Protein AF-A0A2L1U031-F1 (afdb_monomer)

Structure (mmCIF, N/CA/C/O backbone):
data_AF-A0A2L1U031-F1
#
_entry.id   AF-A0A2L1U031-F1
#
loop_
_atom_site.group_PDB
_atom_site.id
_atom_site.type_symbol
_atom_site.label_atom_id
_atom_site.label_alt_id
_atom_site.label_comp_id
_atom_site.label_asym_id
_atom_site.label_entity_id
_atom_site.label_seq_id
_atom_site.pdbx_PDB_ins_code
_atom_site.Cartn_x
_atom_site.Cartn_y
_atom_site.Cartn_z
_atom_site.occupancy
_atom_site.B_iso_or_equiv
_atom_site.auth_seq_id
_atom_site.auth_comp_id
_atom_site.auth_asym_id
_atom_site.auth_atom_id
_atom_site.pdbx_PDB_model_num
ATOM 1 N N . MET A 1 1 ? 9.021 -14.819 -21.345 1.00 78.88 1 MET A N 1
ATOM 2 C CA . MET A 1 1 ? 7.812 -14.156 -21.865 1.00 78.88 1 MET A CA 1
ATOM 3 C C . MET A 1 1 ? 8.182 -12.738 -22.265 1.00 78.88 1 MET A C 1
ATOM 5 O O . MET A 1 1 ? 8.828 -12.061 -21.477 1.00 78.88 1 MET A O 1
ATOM 9 N N . THR A 1 2 ? 7.857 -12.314 -23.482 1.00 89.44 2 THR A N 1
ATOM 10 C CA . THR A 1 2 ? 8.106 -10.947 -23.976 1.00 89.44 2 THR A CA 1
ATOM 11 C C . THR A 1 2 ? 7.026 -9.969 -23.491 1.00 89.44 2 THR A C 1
ATOM 13 O O . THR A 1 2 ? 5.911 -10.391 -23.199 1.00 89.44 2 THR A O 1
ATOM 16 N N . GLN A 1 3 ? 7.294 -8.655 -23.474 1.00 81.12 3 GLN A N 1
ATOM 17 C CA . GLN A 1 3 ? 6.278 -7.626 -23.155 1.00 81.12 3 GLN A CA 1
ATOM 18 C C . GLN A 1 3 ? 5.015 -7.755 -24.022 1.00 81.12 3 GLN A C 1
ATOM 20 O O . GLN A 1 3 ? 3.899 -7.508 -23.575 1.00 81.12 3 GLN A O 1
ATOM 25 N N . LYS A 1 4 ? 5.190 -8.152 -25.289 1.00 88.62 4 LYS A N 1
ATOM 26 C CA . LYS A 1 4 ? 4.095 -8.379 -26.235 1.00 88.62 4 LYS A CA 1
ATOM 27 C C . LYS A 1 4 ? 3.274 -9.621 -25.875 1.00 88.62 4 LYS A C 1
ATOM 29 O O . LYS A 1 4 ? 2.062 -9.610 -26.057 1.00 88.62 4 LYS A O 1
ATOM 34 N N . GLU A 1 5 ? 3.918 -10.684 -25.398 1.00 88.31 5 GLU A N 1
ATOM 35 C CA . GLU A 1 5 ? 3.240 -11.889 -24.899 1.00 88.31 5 GLU A CA 1
ATOM 36 C C . GLU A 1 5 ? 2.531 -11.638 -23.568 1.00 88.31 5 GLU A C 1
ATOM 38 O O . GLU A 1 5 ? 1.403 -12.094 -23.407 1.00 88.31 5 GLU A O 1
ATOM 43 N N . LEU A 1 6 ? 3.159 -10.897 -22.649 1.00 85.50 6 LEU A N 1
ATOM 44 C CA . LEU A 1 6 ? 2.555 -10.517 -21.373 1.00 85.50 6 LEU A CA 1
ATOM 45 C C . LEU A 1 6 ? 1.349 -9.607 -21.599 1.00 85.50 6 LEU A C 1
ATOM 47 O O . LEU A 1 6 ? 0.271 -9.891 -21.095 1.00 85.50 6 LEU A O 1
ATOM 51 N N . GLY A 1 7 ? 1.504 -8.571 -22.427 1.00 90.31 7 GLY A N 1
ATOM 52 C CA . GLY A 1 7 ? 0.423 -7.647 -22.759 1.00 90.31 7 GLY A CA 1
ATOM 53 C C . GLY A 1 7 ? -0.823 -8.364 -23.274 1.00 90.31 7 GLY A C 1
ATOM 54 O O . GLY A 1 7 ? -1.921 -8.123 -22.788 1.00 90.31 7 GLY A O 1
ATOM 55 N N . LYS A 1 8 ? -0.654 -9.343 -24.172 1.00 93.44 8 LYS A N 1
ATOM 56 C CA . LYS A 1 8 ? -1.775 -10.169 -24.644 1.00 93.44 8 LYS A CA 1
ATOM 57 C C . LYS A 1 8 ? -2.490 -10.938 -23.532 1.00 93.44 8 LYS A C 1
ATOM 59 O O . LYS A 1 8 ? -3.678 -11.180 -23.672 1.00 93.44 8 LYS A O 1
ATOM 64 N N . GLN A 1 9 ? -1.779 -11.364 -22.491 1.00 91.94 9 GLN A N 1
ATOM 65 C CA . GLN A 1 9 ? -2.366 -12.135 -21.392 1.00 91.94 9 GLN A CA 1
ATOM 66 C C . GLN A 1 9 ? -3.067 -11.252 -20.359 1.00 91.94 9 GLN A C 1
ATOM 68 O O . GLN A 1 9 ? -3.988 -11.713 -19.696 1.00 91.94 9 GLN A O 1
ATOM 73 N N . VAL A 1 10 ? -2.659 -9.988 -20.237 1.00 91.94 10 VAL A N 1
ATOM 74 C CA . VAL A 1 10 ? -3.207 -9.058 -19.237 1.00 91.94 10 VAL A CA 1
ATOM 75 C C . VAL A 1 10 ? -4.133 -7.999 -19.848 1.00 91.94 10 VAL A C 1
ATOM 77 O O . VAL A 1 10 ? -4.536 -7.066 -19.163 1.00 91.94 10 VAL A O 1
ATOM 80 N N . ASP A 1 11 ? -4.494 -8.166 -21.124 1.00 94.12 11 ASP A N 1
ATOM 81 C CA . ASP A 1 11 ? -5.291 -7.235 -21.936 1.00 94.12 11 ASP A CA 1
ATOM 82 C C . ASP A 1 11 ? -4.678 -5.830 -22.078 1.00 94.12 11 ASP A C 1
ATOM 84 O O . ASP A 1 11 ? -5.380 -4.825 -22.171 1.00 94.12 11 ASP A O 1
ATOM 88 N N . GLU A 1 12 ? -3.349 -5.758 -22.157 1.00 93.25 12 GLU A N 1
ATOM 89 C CA . GLU A 1 12 ? -2.595 -4.518 -22.339 1.00 93.25 12 GLU A CA 1
ATOM 90 C C . GLU A 1 12 ? -1.736 -4.544 -23.603 1.00 93.25 12 GLU A C 1
ATOM 92 O O . GLU A 1 12 ? -1.268 -5.578 -24.084 1.00 93.25 12 GLU A O 1
ATOM 97 N N . ASN A 1 13 ? -1.470 -3.370 -24.169 1.00 94.56 13 ASN A N 1
ATOM 98 C CA . ASN A 1 13 ? -0.550 -3.287 -25.301 1.00 94.56 13 ASN A CA 1
ATOM 99 C C . ASN A 1 13 ? 0.914 -3.242 -24.826 1.00 94.56 13 ASN A C 1
ATOM 101 O O . ASN A 1 13 ? 1.218 -2.808 -23.718 1.00 94.56 13 ASN A O 1
ATOM 105 N N . GLN A 1 14 ? 1.845 -3.622 -25.708 1.00 89.88 14 GLN A N 1
ATOM 106 C CA . GLN A 1 14 ? 3.279 -3.636 -25.396 1.00 89.88 14 GLN A CA 1
ATOM 107 C C . GLN A 1 14 ? 3.802 -2.283 -24.883 1.00 89.88 14 GLN A C 1
ATOM 109 O O . GLN A 1 14 ? 4.645 -2.264 -23.994 1.00 89.88 14 GLN A O 1
ATOM 114 N N . ARG A 1 15 ? 3.323 -1.149 -25.419 1.00 89.94 15 ARG A N 1
ATOM 115 C CA . ARG A 1 15 ? 3.758 0.178 -24.945 1.00 89.94 15 ARG A CA 1
ATOM 116 C C . ARG A 1 15 ? 3.278 0.448 -23.528 1.00 89.94 15 ARG A C 1
ATOM 118 O O . ARG A 1 15 ? 3.989 1.099 -22.777 1.00 89.94 15 ARG A O 1
ATOM 125 N N . GLN A 1 16 ? 2.095 -0.036 -23.173 1.00 86.56 16 GLN A N 1
ATOM 126 C CA . GLN A 1 16 ? 1.559 0.120 -21.836 1.00 86.56 16 GLN A CA 1
ATOM 127 C C . GLN A 1 16 ? 2.305 -0.775 -20.841 1.00 86.56 16 GLN A C 1
ATOM 129 O O . GLN A 1 16 ? 2.768 -0.259 -19.829 1.00 86.56 16 GLN A O 1
ATOM 134 N N . ILE A 1 17 ? 2.550 -2.046 -21.182 1.00 81.06 17 ILE A N 1
ATOM 135 C CA . ILE A 1 17 ? 3.444 -2.920 -20.402 1.00 81.06 17 ILE A CA 1
ATOM 136 C C . ILE A 1 17 ? 4.813 -2.267 -20.228 1.00 81.06 17 ILE A C 1
ATOM 138 O O . ILE A 1 17 ? 5.305 -2.152 -19.115 1.00 81.06 17 ILE A O 1
ATOM 142 N N . SER A 1 18 ? 5.384 -1.732 -21.307 1.00 77.38 18 SER A N 1
ATOM 143 C CA . SER A 1 18 ? 6.640 -0.992 -21.230 1.00 77.38 18 SER A CA 1
ATOM 144 C C . SER A 1 18 ? 6.527 0.269 -20.373 1.00 77.38 18 SER A C 1
ATOM 146 O O . SER A 1 18 ? 7.501 0.629 -19.736 1.00 77.38 18 SER A O 1
ATOM 148 N N . SER A 1 19 ? 5.383 0.958 -20.340 1.00 76.19 19 SER A N 1
ATOM 149 C CA . SER A 1 19 ? 5.187 2.133 -19.483 1.00 76.19 19 SER A CA 1
ATOM 150 C C . SER A 1 19 ? 5.113 1.765 -18.004 1.00 76.19 19 SER A C 1
ATOM 152 O O . SER A 1 19 ? 5.520 2.569 -17.176 1.00 76.19 19 SER A O 1
ATOM 154 N N . TYR A 1 20 ? 4.641 0.558 -17.691 1.00 77.00 20 TYR A N 1
ATOM 155 C CA . TYR A 1 20 ? 4.648 -0.009 -16.347 1.00 77.00 20 TYR A CA 1
ATOM 156 C C . TYR A 1 20 ? 6.054 -0.449 -15.947 1.00 77.00 20 TYR A C 1
ATOM 158 O O . TYR A 1 20 ? 6.569 -0.015 -14.930 1.00 77.00 20 TYR A O 1
ATOM 166 N N . GLU A 1 21 ? 6.727 -1.207 -16.812 1.00 68.69 21 GLU A N 1
ATOM 167 C CA . GLU A 1 21 ? 8.124 -1.619 -16.635 1.00 68.69 21 GLU A CA 1
ATOM 168 C C . GLU A 1 21 ? 9.130 -0.462 -16.695 1.00 68.69 21 GLU A C 1
ATOM 170 O O . GLU A 1 21 ? 10.315 -0.685 -16.473 1.00 68.69 21 GLU A O 1
ATOM 175 N N . LEU A 1 22 ? 8.706 0.754 -17.051 1.00 63.59 22 LEU A N 1
ATOM 176 C CA . LEU A 1 22 ? 9.513 1.982 -17.030 1.00 63.59 22 LEU A CA 1
ATOM 177 C C . LEU A 1 22 ? 8.978 3.015 -16.040 1.00 63.59 22 LEU A C 1
ATOM 179 O O . LEU A 1 22 ? 9.551 4.097 -15.926 1.00 63.59 22 LEU A O 1
ATOM 183 N N . ASP A 1 23 ? 7.899 2.693 -15.331 1.00 54.50 23 ASP A N 1
ATOM 184 C CA . ASP A 1 23 ? 7.291 3.560 -14.328 1.00 54.50 23 ASP A CA 1
ATOM 185 C C . ASP A 1 23 ? 6.776 4.917 -14.803 1.00 54.50 23 ASP A C 1
ATOM 187 O O . ASP A 1 23 ? 6.634 5.881 -14.053 1.00 54.50 23 ASP A O 1
ATOM 191 N N . LEU A 1 24 ? 6.428 4.986 -16.079 1.00 56.53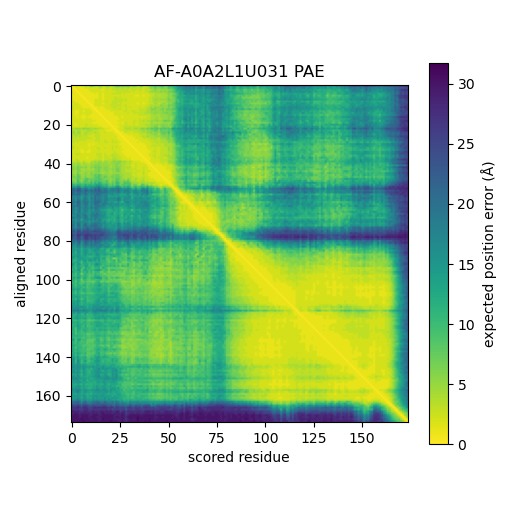 24 LEU A N 1
ATOM 192 C CA . LEU A 1 24 ? 5.800 6.159 -16.673 1.00 56.53 24 LEU A CA 1
ATOM 193 C C . LEU A 1 24 ? 4.317 6.259 -16.299 1.00 56.53 24 LEU A C 1
ATOM 195 O O . LEU A 1 24 ? 3.728 7.338 -16.373 1.00 56.53 24 LEU A O 1
ATOM 199 N N . LYS A 1 25 ? 3.693 5.132 -15.939 1.00 63.84 25 LYS A N 1
ATOM 200 C CA . LYS A 1 25 ? 2.295 5.052 -15.512 1.00 63.84 25 LYS A CA 1
ATOM 201 C C . LYS A 1 25 ? 2.132 4.000 -14.430 1.00 63.84 25 LYS A C 1
ATOM 203 O O . LYS A 1 25 ? 2.820 2.983 -14.480 1.00 63.84 25 LYS A O 1
ATOM 208 N N . PRO A 1 26 ? 1.167 4.175 -13.516 1.00 67.00 26 PRO A N 1
ATOM 209 C CA . PRO A 1 26 ? 0.866 3.115 -12.588 1.00 67.00 26 PRO A CA 1
ATOM 210 C C . PRO A 1 26 ? 0.132 1.947 -13.269 1.00 67.00 26 PRO A C 1
ATOM 212 O O . PRO A 1 26 ? -0.767 2.181 -14.078 1.00 67.00 26 PRO A O 1
ATOM 215 N N . VAL A 1 27 ? 0.479 0.707 -12.912 1.00 75.62 27 VAL A N 1
ATOM 216 C CA . VAL A 1 27 ? -0.265 -0.515 -13.250 1.00 75.62 27 VAL A CA 1
ATOM 217 C C . VAL A 1 27 ? -1.616 -0.482 -12.522 1.00 75.62 27 VAL A C 1
ATOM 219 O O . VAL A 1 27 ? -1.651 -0.368 -11.294 1.00 75.62 27 VAL A O 1
ATOM 222 N N . PRO A 1 28 ? -2.744 -0.558 -13.245 1.00 82.50 28 PRO A N 1
ATOM 223 C CA . PRO A 1 28 ? -4.061 -0.718 -12.642 1.00 82.50 28 PRO A CA 1
ATOM 224 C C . PRO A 1 28 ? -4.170 -2.025 -11.850 1.00 82.50 28 PRO A C 1
ATOM 226 O O . PRO A 1 28 ? -3.595 -3.037 -12.236 1.00 82.50 28 PRO A O 1
ATOM 229 N N . GLU A 1 29 ? -4.970 -2.039 -10.783 1.00 77.12 29 GLU A N 1
ATOM 230 C CA . GLU A 1 29 ? -5.093 -3.215 -9.907 1.00 77.12 29 GLU A CA 1
ATOM 231 C C . GLU A 1 29 ? -5.523 -4.486 -10.658 1.00 77.12 29 GLU A C 1
ATOM 233 O O . GLU A 1 29 ? -4.891 -5.527 -10.520 1.00 77.12 29 GLU A O 1
ATOM 238 N N . HIS A 1 30 ? -6.529 -4.390 -11.530 1.00 85.06 30 HIS A N 1
ATOM 239 C CA . HIS A 1 30 ? -6.980 -5.531 -12.332 1.00 85.06 30 HIS A CA 1
ATOM 240 C C . HIS A 1 30 ? -5.892 -6.065 -13.281 1.00 85.06 30 HIS A C 1
ATOM 242 O O . HIS A 1 30 ? -5.866 -7.252 -13.593 1.00 85.06 30 HIS A O 1
ATOM 248 N N . THR A 1 31 ? -4.997 -5.196 -13.757 1.00 87.81 31 THR A N 1
ATOM 249 C CA . THR A 1 31 ? -3.855 -5.585 -14.590 1.00 87.81 31 THR A CA 1
ATOM 250 C C . THR A 1 31 ? -2.812 -6.308 -13.744 1.00 87.81 31 THR A C 1
ATOM 252 O O . THR A 1 31 ? -2.256 -7.309 -14.181 1.00 87.81 31 THR A O 1
ATOM 255 N N . LEU A 1 32 ? -2.572 -5.832 -12.521 1.00 83.00 32 LEU A N 1
ATOM 256 C CA . LEU A 1 32 ? -1.641 -6.432 -11.566 1.00 83.00 32 LEU A CA 1
ATOM 257 C C . LEU A 1 32 ? -2.075 -7.845 -11.156 1.00 83.00 32 LEU A C 1
ATOM 259 O O . LEU A 1 32 ? -1.247 -8.752 -11.168 1.00 83.00 32 LEU A O 1
ATOM 263 N N . ASP A 1 33 ? -3.369 -8.045 -10.896 1.00 86.12 33 ASP A N 1
ATOM 264 C CA . ASP A 1 33 ? -3.933 -9.363 -10.581 1.00 86.12 33 ASP A CA 1
ATOM 265 C C . ASP A 1 33 ? -3.707 -10.352 -11.740 1.00 86.12 33 ASP A C 1
ATOM 267 O O . ASP A 1 33 ? -3.193 -11.451 -11.534 1.00 86.12 33 ASP A O 1
ATOM 271 N N . LYS A 1 34 ? -3.962 -9.932 -12.987 1.00 90.12 34 LYS A N 1
ATOM 272 C CA . LYS A 1 34 ? -3.675 -10.762 -14.170 1.00 90.12 34 LYS A CA 1
ATOM 273 C C . LYS A 1 34 ? -2.183 -11.046 -14.338 1.00 90.12 34 LYS A C 1
ATOM 275 O O . LYS A 1 34 ? -1.807 -12.159 -14.691 1.00 90.12 34 LYS A O 1
ATOM 280 N N . ILE A 1 35 ? -1.315 -10.058 -14.097 1.00 85.94 35 ILE A N 1
ATOM 281 C CA . ILE A 1 35 ? 0.144 -10.248 -14.143 1.00 85.94 35 ILE A CA 1
ATOM 282 C C . ILE A 1 35 ? 0.551 -11.357 -13.163 1.00 85.94 35 ILE A C 1
ATOM 284 O O . ILE A 1 35 ? 1.300 -12.260 -13.530 1.00 85.94 35 ILE A O 1
ATOM 288 N N . MET A 1 36 ? 0.041 -11.317 -11.934 1.00 84.44 36 MET A N 1
ATOM 289 C CA . MET A 1 36 ? 0.321 -12.331 -10.922 1.00 84.44 36 MET A CA 1
ATOM 290 C C . MET A 1 36 ? -0.166 -13.725 -11.323 1.00 84.44 36 MET A C 1
ATOM 292 O O . MET A 1 36 ? 0.591 -14.686 -11.183 1.00 84.44 36 MET A O 1
ATOM 296 N N . GLU A 1 37 ? -1.386 -13.830 -11.860 1.00 89.88 37 GLU A N 1
ATOM 297 C CA . GLU A 1 37 ? -1.948 -15.089 -12.370 1.00 89.88 37 GLU A CA 1
ATOM 298 C C . GLU A 1 37 ? -1.060 -15.697 -13.459 1.00 89.88 37 GLU A C 1
ATOM 300 O O . GLU A 1 37 ? -0.733 -16.883 -13.404 1.00 89.88 37 GLU A O 1
ATOM 305 N N . VAL A 1 38 ? -0.596 -14.874 -14.406 1.00 89.88 38 VAL A N 1
ATOM 306 C CA . VAL A 1 38 ? 0.309 -15.301 -15.485 1.00 89.88 38 VAL A CA 1
ATOM 307 C C . VAL A 1 38 ? 1.617 -15.871 -14.936 1.00 89.88 38 VAL A C 1
ATOM 309 O O . VAL A 1 38 ? 2.155 -16.838 -15.478 1.00 89.88 38 VAL A O 1
ATOM 312 N N . PHE A 1 39 ? 2.149 -15.277 -13.869 1.00 83.38 39 PHE A N 1
ATOM 313 C CA . PHE A 1 39 ? 3.387 -15.742 -13.248 1.00 83.38 39 PHE A CA 1
ATOM 314 C C . PHE A 1 39 ? 3.179 -16.850 -12.207 1.00 83.38 39 PHE A C 1
ATOM 316 O O . PHE A 1 39 ? 4.176 -17.416 -11.754 1.00 83.38 39 PHE A O 1
ATOM 323 N N . GLY A 1 40 ? 1.932 -17.178 -11.857 1.00 84.50 40 GLY A N 1
ATOM 324 C CA . GLY A 1 40 ? 1.601 -18.147 -10.813 1.00 84.50 40 GLY A CA 1
ATOM 325 C C . GLY A 1 40 ? 2.121 -17.730 -9.437 1.00 84.50 40 GLY A C 1
ATOM 326 O O . GLY A 1 40 ? 2.558 -18.587 -8.676 1.00 84.50 40 GLY A O 1
ATOM 327 N N . LEU A 1 41 ? 2.146 -16.425 -9.155 1.00 80.25 41 LEU A N 1
ATOM 328 C CA . LEU A 1 41 ? 2.679 -15.872 -7.910 1.00 80.25 41 LEU A CA 1
ATOM 329 C C . LEU A 1 41 ? 1.558 -15.262 -7.078 1.00 80.25 41 LEU A C 1
ATOM 331 O O . LEU A 1 41 ? 0.686 -14.571 -7.603 1.00 80.25 41 LEU A O 1
ATOM 335 N N . SER A 1 42 ? 1.631 -15.440 -5.763 1.00 79.69 42 SER A N 1
ATOM 336 C CA . SER A 1 42 ? 0.954 -14.533 -4.842 1.00 79.69 42 SER A CA 1
ATOM 337 C C . SER A 1 42 ? 1.586 -13.139 -4.919 1.00 79.69 42 SER A C 1
ATOM 339 O O . SER A 1 42 ? 2.724 -12.960 -5.361 1.00 79.69 42 SER A O 1
ATOM 341 N N . PHE A 1 43 ? 0.846 -12.119 -4.488 1.00 75.00 43 PHE A N 1
ATOM 342 C CA . PHE A 1 43 ? 1.335 -10.747 -4.560 1.00 75.00 43 PHE A CA 1
ATOM 343 C C . PHE A 1 43 ? 2.620 -10.552 -3.722 1.00 75.00 43 PHE A C 1
ATOM 345 O O . PHE A 1 43 ? 3.562 -9.935 -4.226 1.00 75.00 43 PHE A O 1
ATOM 352 N N . PRO A 1 44 ? 2.742 -11.140 -2.510 1.00 73.12 44 PRO A N 1
ATOM 353 C CA . PRO A 1 44 ? 3.999 -11.107 -1.766 1.00 73.12 44 PRO A CA 1
ATOM 354 C C . PRO A 1 44 ? 5.184 -11.750 -2.507 1.00 73.12 44 PRO A C 1
ATOM 356 O O . PRO A 1 44 ? 6.275 -11.174 -2.551 1.00 73.12 44 PRO A O 1
ATOM 359 N N . GLU A 1 45 ? 4.978 -12.909 -3.141 1.00 71.94 45 GLU A N 1
ATOM 360 C CA . GLU A 1 45 ? 6.020 -13.595 -3.922 1.00 71.94 45 GLU A CA 1
ATOM 361 C C . GLU A 1 45 ? 6.428 -12.801 -5.165 1.00 71.94 45 GLU A C 1
ATOM 363 O O . GLU A 1 45 ? 7.606 -12.777 -5.528 1.00 71.94 45 GLU A O 1
ATOM 368 N N . PHE A 1 46 ? 5.471 -12.122 -5.804 1.00 75.81 46 PHE A N 1
ATOM 369 C CA . PHE A 1 46 ? 5.741 -11.214 -6.911 1.00 75.81 46 PHE A CA 1
ATOM 370 C C . PHE A 1 46 ? 6.686 -10.100 -6.461 1.00 75.81 46 PHE A C 1
ATOM 372 O O . PHE A 1 46 ? 7.766 -9.947 -7.028 1.00 75.81 46 PHE A O 1
ATOM 379 N N . LEU A 1 47 ? 6.345 -9.392 -5.383 1.00 72.88 47 LEU A N 1
ATOM 380 C CA . LEU A 1 47 ? 7.215 -8.356 -4.838 1.00 72.88 47 LEU A CA 1
ATOM 381 C C . 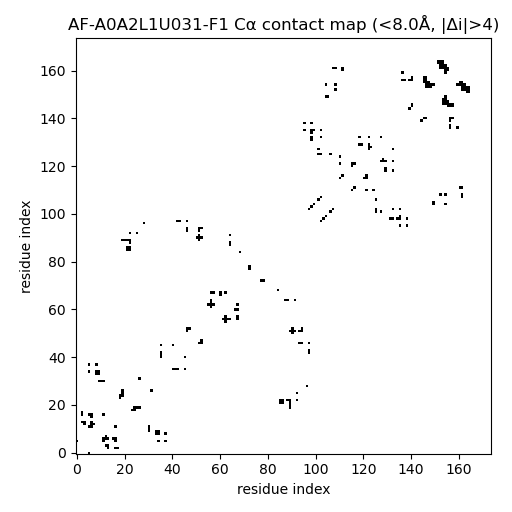LEU A 1 47 ? 8.627 -8.904 -4.524 1.00 72.88 47 LEU A C 1
ATOM 383 O O . LEU A 1 47 ? 9.620 -8.234 -4.809 1.00 72.88 47 LEU A O 1
ATOM 387 N N . ALA A 1 48 ? 8.732 -10.127 -3.980 1.00 71.25 48 ALA A N 1
ATOM 388 C CA . ALA A 1 48 ? 9.999 -10.738 -3.540 1.00 71.25 48 ALA A CA 1
ATOM 389 C C . ALA A 1 48 ? 10.909 -11.027 -4.723 1.00 71.25 48 ALA A C 1
ATOM 391 O O . ALA A 1 48 ? 12.072 -10.627 -4.758 1.00 71.25 48 ALA A O 1
ATOM 392 N N . LYS A 1 49 ? 10.341 -11.662 -5.743 1.00 70.88 49 LYS A N 1
ATOM 393 C CA . LYS A 1 49 ? 11.047 -12.042 -6.960 1.00 70.88 49 LYS A CA 1
ATOM 394 C C . LYS A 1 49 ? 11.625 -10.847 -7.716 1.00 70.88 49 LYS A C 1
ATOM 396 O O . LYS A 1 49 ? 12.677 -10.981 -8.338 1.00 70.88 49 LYS A O 1
ATOM 401 N N . TYR A 1 50 ? 10.944 -9.705 -7.680 1.00 67.50 50 TYR A N 1
ATOM 402 C CA . TYR A 1 50 ? 11.355 -8.496 -8.394 1.00 67.50 50 TYR A CA 1
ATOM 403 C C . TYR A 1 50 ? 12.112 -7.495 -7.509 1.00 67.50 50 TYR A C 1
ATOM 405 O O . TYR A 1 50 ? 12.300 -6.354 -7.920 1.00 67.50 50 TYR A O 1
ATOM 413 N N . ASN A 1 51 ? 12.578 -7.926 -6.328 1.00 61.88 51 ASN A N 1
ATOM 414 C CA . ASN A 1 51 ? 13.309 -7.097 -5.365 1.00 61.88 51 ASN A CA 1
ATOM 415 C C . ASN A 1 51 ? 12.558 -5.809 -4.990 1.00 61.88 51 ASN A C 1
ATOM 417 O O . ASN A 1 51 ? 13.157 -4.769 -4.750 1.00 61.88 51 ASN A O 1
ATOM 421 N N . MET A 1 52 ? 11.227 -5.874 -4.948 1.00 67.56 52 MET A N 1
ATOM 422 C CA . MET A 1 52 ? 10.378 -4.737 -4.586 1.00 67.56 52 MET A CA 1
ATOM 423 C C . MET A 1 52 ? 10.242 -4.589 -3.060 1.00 67.56 52 MET A C 1
ATOM 425 O O . MET A 1 52 ? 9.567 -3.680 -2.575 1.00 67.56 52 MET A O 1
ATOM 429 N N . TRP A 1 53 ? 10.872 -5.495 -2.302 1.00 59.00 53 TRP A N 1
ATOM 430 C CA . TRP A 1 53 ? 10.918 -5.454 -0.843 1.00 59.00 53 TRP A CA 1
ATOM 431 C C . TRP A 1 53 ? 12.058 -4.591 -0.306 1.00 59.00 53 TRP A C 1
ATOM 433 O O . TRP A 1 53 ? 11.839 -3.973 0.728 1.00 59.00 53 TRP A O 1
ATOM 443 N N . ASP A 1 54 ? 13.177 -4.399 -1.020 1.00 51.03 54 ASP A N 1
ATOM 444 C CA . ASP A 1 54 ? 14.397 -3.844 -0.404 1.00 51.03 54 ASP A CA 1
ATOM 445 C C . ASP A 1 54 ? 15.076 -2.667 -1.132 1.00 51.03 54 ASP A C 1
ATOM 447 O O . ASP A 1 54 ? 15.765 -2.832 -2.136 1.00 51.03 54 ASP A O 1
ATOM 451 N N . GLU A 1 55 ? 14.879 -1.508 -0.494 1.00 53.97 55 GLU A N 1
ATOM 452 C CA . GLU A 1 55 ? 15.693 -0.313 -0.245 1.00 53.97 55 GLU A CA 1
ATOM 453 C C . GLU A 1 55 ? 14.711 0.788 0.210 1.00 53.97 55 GLU A C 1
ATOM 455 O O . GLU A 1 55 ? 14.061 1.446 -0.612 1.00 53.97 55 GLU A O 1
ATOM 460 N N . PRO A 1 56 ? 14.508 0.971 1.529 1.00 57.97 56 PRO A N 1
ATOM 461 C CA . PRO A 1 56 ? 13.685 2.060 2.032 1.00 57.97 56 PRO A CA 1
ATOM 462 C C . PRO A 1 56 ? 14.274 3.384 1.556 1.00 57.97 56 PRO A C 1
ATOM 464 O O . PRO A 1 56 ? 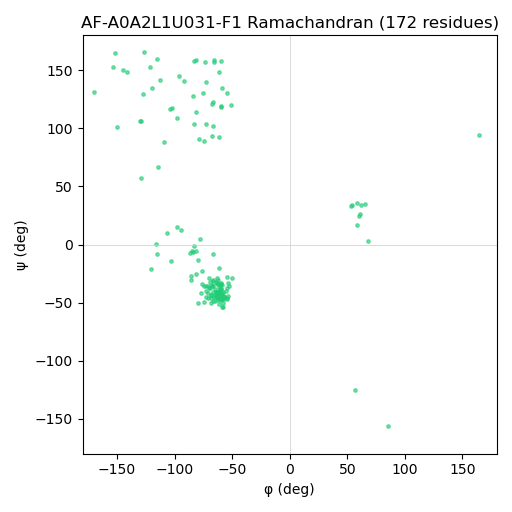15.482 3.606 1.672 1.00 57.97 56 PRO A O 1
ATOM 467 N N . ILE A 1 57 ? 13.424 4.293 1.071 1.00 64.38 57 ILE A N 1
ATOM 468 C CA . ILE A 1 57 ? 13.875 5.667 0.856 1.00 64.38 57 ILE A CA 1
ATOM 469 C C . ILE A 1 57 ? 14.324 6.189 2.209 1.00 64.38 57 ILE A C 1
ATOM 471 O O . ILE A 1 57 ? 13.529 6.226 3.153 1.00 64.38 57 ILE A O 1
ATOM 475 N N . HIS A 1 58 ? 15.604 6.550 2.306 1.00 63.81 58 HIS A N 1
ATOM 476 C CA . HIS A 1 58 ? 16.184 6.957 3.575 1.00 63.81 58 HIS A CA 1
ATOM 477 C C . HIS A 1 58 ? 15.338 8.091 4.165 1.00 63.81 58 HIS A C 1
ATOM 479 O O . HIS A 1 58 ? 15.037 9.068 3.477 1.00 63.81 58 HIS A O 1
ATOM 485 N N . SER A 1 59 ? 14.952 7.969 5.438 1.00 62.84 59 SER A N 1
ATOM 486 C CA . SER A 1 59 ? 14.008 8.883 6.104 1.00 62.84 59 SER A CA 1
ATOM 487 C C . SER A 1 59 ? 14.415 10.357 6.012 1.00 62.84 59 SER A C 1
ATOM 489 O O . SER A 1 59 ? 13.557 11.227 5.966 1.00 62.84 59 SER A O 1
ATOM 491 N N . HIS A 1 60 ? 15.720 10.628 5.903 1.00 73.94 60 HIS A N 1
ATOM 492 C CA . HIS A 1 60 ? 16.297 11.947 5.608 1.00 73.94 60 HIS A CA 1
ATOM 493 C C . HIS A 1 60 ? 15.689 12.657 4.383 1.00 73.94 60 HIS A C 1
ATOM 495 O O . HIS A 1 60 ? 15.681 13.883 4.337 1.00 73.94 60 HIS A O 1
ATOM 501 N N . PHE A 1 61 ? 15.198 11.910 3.393 1.00 72.00 61 PHE A N 1
ATOM 502 C CA . PHE A 1 61 ? 14.568 12.464 2.195 1.00 72.00 61 PHE A CA 1
ATOM 503 C C . PHE A 1 61 ? 13.048 12.561 2.312 1.00 72.00 61 PHE A C 1
ATOM 505 O O . PHE A 1 61 ? 12.392 12.765 1.301 1.00 72.00 61 PHE A O 1
ATOM 512 N N . ASP A 1 62 ? 12.465 12.399 3.502 1.00 69.25 62 ASP A N 1
ATOM 513 C CA . ASP A 1 62 ? 11.010 12.404 3.712 1.00 69.25 62 ASP A CA 1
ATOM 514 C C . ASP A 1 62 ? 10.271 11.403 2.807 1.00 69.25 62 ASP A C 1
ATOM 516 O O . ASP A 1 62 ? 9.173 11.675 2.325 1.00 69.25 62 ASP A O 1
ATOM 520 N N . ARG A 1 63 ? 10.899 10.257 2.499 1.00 67.19 63 ARG A N 1
ATOM 521 C CA . ARG A 1 63 ? 10.373 9.269 1.535 1.00 67.19 63 ARG A CA 1
ATOM 522 C C . ARG A 1 63 ? 10.138 9.843 0.119 1.00 67.19 63 ARG A C 1
ATOM 524 O O . ARG A 1 63 ? 9.453 9.228 -0.701 1.00 67.19 63 ARG A O 1
ATOM 531 N N . ASP A 1 64 ? 10.730 10.998 -0.190 1.00 70.12 64 ASP A N 1
ATOM 532 C CA . ASP A 1 64 ? 10.712 11.632 -1.503 1.00 70.12 64 ASP A CA 1
ATOM 533 C C . ASP A 1 64 ? 11.804 11.015 -2.378 1.00 70.12 64 ASP A C 1
ATOM 535 O O . ASP A 1 64 ? 13.003 11.284 -2.242 1.00 70.12 64 ASP A O 1
ATOM 539 N N . VAL A 1 65 ? 11.358 10.156 -3.291 1.00 71.75 65 VAL A N 1
ATOM 540 C CA . VAL A 1 65 ? 12.251 9.445 -4.202 1.00 71.75 65 VAL A CA 1
ATOM 541 C C . VAL A 1 65 ? 12.972 10.405 -5.132 1.00 71.75 65 VAL A C 1
ATOM 543 O O . VAL A 1 65 ? 14.114 10.137 -5.477 1.00 71.75 65 VAL A O 1
ATOM 546 N N . ASP A 1 66 ? 12.354 11.526 -5.516 1.00 71.94 66 ASP A N 1
ATOM 547 C CA . ASP A 1 66 ? 12.982 12.495 -6.410 1.00 71.94 66 ASP A CA 1
ATOM 548 C C . ASP A 1 66 ? 14.089 13.256 -5.670 1.00 71.94 66 ASP A C 1
ATOM 550 O O . ASP A 1 66 ? 15.146 13.494 -6.255 1.00 71.94 66 ASP A O 1
ATOM 554 N N . LYS A 1 67 ? 13.911 13.556 -4.374 1.00 78.00 67 LYS A N 1
ATOM 555 C CA . LYS A 1 67 ? 14.982 14.123 -3.532 1.00 78.00 67 LYS A CA 1
ATOM 556 C C . LYS A 1 67 ? 16.111 13.133 -3.276 1.00 78.00 67 LYS A C 1
ATOM 558 O O . LYS A 1 67 ? 17.268 13.526 -3.409 1.00 78.00 67 LYS A O 1
ATOM 563 N N . GLN A 1 68 ? 15.805 11.882 -2.921 1.00 75.62 68 GLN A N 1
ATOM 564 C CA . GLN A 1 68 ? 16.841 10.863 -2.712 1.00 75.62 68 GLN A CA 1
ATOM 565 C C . GLN A 1 68 ? 17.636 10.645 -3.998 1.00 75.62 68 GLN A C 1
ATOM 567 O O . GLN A 1 68 ? 18.864 10.661 -3.975 1.00 75.62 68 GLN A O 1
ATOM 572 N N . ILE A 1 69 ? 16.933 10.513 -5.124 1.00 73.88 69 ILE A N 1
ATOM 573 C CA . ILE A 1 69 ? 17.543 10.400 -6.442 1.00 73.88 69 ILE A CA 1
ATOM 574 C C . ILE A 1 69 ? 18.413 11.629 -6.713 1.00 73.88 69 ILE A C 1
ATOM 576 O O . ILE A 1 69 ? 19.594 11.468 -6.987 1.00 73.88 69 ILE A O 1
ATOM 580 N N . ALA A 1 70 ? 17.892 12.852 -6.592 1.00 72.75 70 ALA A N 1
ATOM 581 C CA . ALA A 1 70 ? 18.665 14.073 -6.838 1.00 72.75 70 ALA A CA 1
ATOM 582 C C . ALA A 1 70 ? 19.903 14.190 -5.928 1.00 72.75 70 ALA A C 1
ATOM 584 O O . ALA A 1 70 ? 20.953 14.681 -6.354 1.00 72.75 70 ALA A O 1
ATOM 585 N N . PHE A 1 71 ? 19.810 13.713 -4.688 1.00 77.75 71 PHE A N 1
ATOM 586 C CA . PHE A 1 71 ? 20.936 13.647 -3.766 1.00 77.75 71 PHE A CA 1
ATOM 587 C C . PHE A 1 71 ? 21.986 12.625 -4.208 1.00 77.75 71 PHE A C 1
ATOM 589 O O . PHE A 1 71 ? 23.155 12.969 -4.324 1.00 77.75 71 PHE A O 1
ATOM 596 N N . GLU A 1 72 ? 21.595 11.391 -4.512 1.00 72.56 72 GLU A N 1
ATOM 597 C CA . GLU A 1 72 ? 22.515 10.354 -5.003 1.00 72.56 72 GLU A CA 1
ATOM 598 C C . GLU A 1 72 ? 23.191 10.784 -6.299 1.00 72.56 72 GLU A C 1
ATOM 600 O O . GLU A 1 72 ? 24.383 10.580 -6.495 1.00 72.56 72 GLU A O 1
ATOM 605 N N . GLN A 1 73 ? 22.436 11.458 -7.155 1.00 67.62 73 GLN A N 1
ATOM 606 C CA . GLN A 1 73 ? 22.890 12.021 -8.409 1.00 67.62 73 GLN A CA 1
ATOM 607 C C . GLN A 1 73 ? 23.951 13.117 -8.237 1.00 67.62 73 GLN A C 1
ATOM 609 O O . GLN A 1 73 ? 24.951 13.139 -8.958 1.00 67.62 73 GLN A O 1
ATO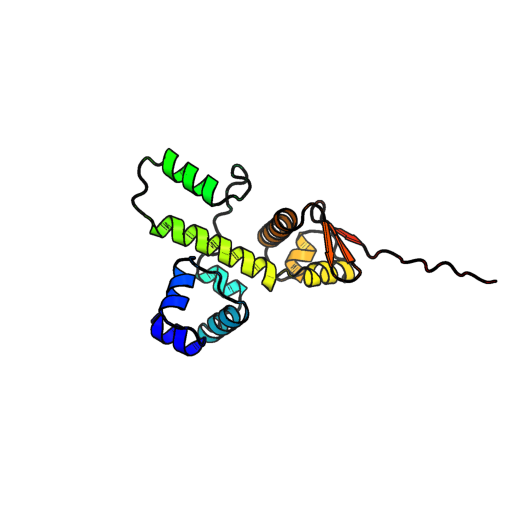M 614 N N . THR A 1 74 ? 23.739 14.030 -7.287 1.00 68.56 74 THR A N 1
ATOM 615 C CA . THR A 1 74 ? 24.692 15.107 -6.982 1.00 68.56 74 THR A CA 1
ATOM 616 C C . THR A 1 74 ? 25.893 14.604 -6.180 1.00 68.56 74 THR A C 1
ATOM 618 O O . THR A 1 74 ? 27.008 15.068 -6.413 1.00 68.56 74 THR A O 1
ATOM 621 N N . ALA A 1 75 ? 25.701 13.619 -5.300 1.00 66.62 75 ALA A N 1
ATOM 622 C CA . ALA A 1 75 ? 26.754 12.996 -4.503 1.00 66.62 75 ALA A CA 1
ATOM 623 C C . ALA A 1 75 ? 27.648 12.044 -5.321 1.00 66.62 75 ALA A C 1
ATOM 625 O O . ALA A 1 75 ? 28.854 11.994 -5.086 1.00 66.62 75 ALA A O 1
ATOM 626 N N . ALA A 1 76 ? 27.093 11.313 -6.296 1.00 60.47 76 ALA A N 1
ATOM 627 C CA . ALA A 1 76 ? 27.829 10.344 -7.116 1.00 60.47 76 ALA A CA 1
ATOM 628 C C . ALA A 1 76 ? 28.563 10.963 -8.322 1.00 60.47 76 ALA A C 1
ATOM 630 O O . ALA A 1 76 ? 29.312 10.270 -9.007 1.00 60.47 76 ALA A O 1
ATOM 631 N N . GLY A 1 77 ? 28.381 12.258 -8.602 1.00 51.19 77 GLY A N 1
ATOM 632 C CA . GLY A 1 77 ? 29.196 13.002 -9.571 1.00 51.19 77 GLY A CA 1
ATOM 633 C C . GLY A 1 77 ? 29.041 12.622 -11.053 1.00 51.19 77 GLY A C 1
ATOM 634 O O . GLY A 1 77 ? 29.742 13.202 -11.879 1.00 51.19 77 GLY A O 1
ATOM 635 N N . ASN A 1 78 ? 28.156 11.690 -11.426 1.00 52.97 78 ASN A N 1
ATOM 636 C CA . ASN A 1 78 ? 27.718 11.446 -12.806 1.00 52.97 78 ASN A CA 1
ATOM 637 C C . ASN A 1 78 ? 26.526 10.473 -12.813 1.00 52.97 78 ASN A C 1
ATOM 639 O O . ASN A 1 78 ? 26.595 9.413 -12.197 1.00 52.97 78 ASN A O 1
ATOM 643 N N . ILE A 1 79 ? 25.451 10.793 -13.532 1.00 54.12 79 ILE A N 1
ATOM 644 C CA . ILE A 1 79 ? 24.215 9.992 -13.558 1.00 54.12 79 ILE A CA 1
ATOM 645 C C . ILE A 1 79 ? 24.039 9.428 -14.959 1.00 54.12 79 ILE A C 1
ATOM 647 O O . ILE A 1 79 ? 23.160 9.816 -15.729 1.00 54.12 79 ILE A O 1
ATOM 651 N N . THR A 1 80 ? 24.939 8.543 -15.345 1.00 51.62 80 THR A N 1
ATOM 652 C CA . THR A 1 80 ? 24.880 7.931 -16.672 1.00 51.62 80 THR A CA 1
ATOM 653 C C . THR A 1 80 ? 23.855 6.80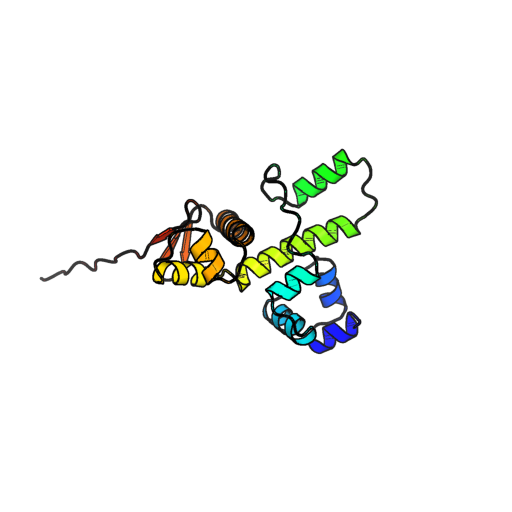1 -16.758 1.00 51.62 80 THR A C 1
ATOM 655 O O . THR A 1 80 ? 23.489 6.427 -17.869 1.00 51.62 80 THR A O 1
ATOM 658 N N . ASP A 1 81 ? 23.334 6.292 -15.634 1.00 59.56 81 ASP A N 1
ATOM 659 C CA . ASP A 1 81 ? 22.404 5.159 -15.637 1.00 59.56 81 ASP A CA 1
ATOM 660 C C . ASP A 1 81 ? 20.961 5.544 -15.263 1.00 59.56 81 ASP A C 1
ATOM 662 O O . ASP A 1 81 ? 20.527 5.453 -14.113 1.00 59.56 81 ASP A O 1
ATOM 666 N N . GLN A 1 82 ? 20.184 5.934 -16.277 1.00 56.19 82 GLN A N 1
ATOM 667 C CA . GLN A 1 82 ? 18.740 6.163 -16.145 1.00 56.19 82 GLN A CA 1
ATOM 668 C C . GLN A 1 82 ? 17.975 4.893 -15.722 1.00 56.19 82 GLN A C 1
ATOM 670 O O . GLN A 1 82 ? 16.875 5.001 -15.179 1.00 56.19 82 GLN A O 1
ATOM 675 N N . SER A 1 83 ? 18.546 3.694 -15.916 1.00 60.50 83 SER A N 1
ATOM 676 C CA . SER A 1 83 ? 17.880 2.439 -15.558 1.00 60.50 83 SER A CA 1
ATOM 677 C C . SER A 1 83 ? 17.750 2.254 -14.045 1.00 60.50 83 SER A C 1
ATOM 679 O O . SER A 1 83 ? 16.746 1.709 -13.592 1.00 60.50 83 SER A O 1
ATOM 681 N N . ASN A 1 84 ? 18.701 2.755 -13.249 1.00 65.12 84 ASN A N 1
ATOM 682 C CA . ASN A 1 84 ? 18.644 2.669 -11.786 1.00 65.12 84 ASN A CA 1
ATOM 683 C C . ASN A 1 84 ? 17.510 3.542 -11.220 1.00 65.12 84 ASN A C 1
ATOM 685 O O . ASN A 1 84 ? 16.706 3.092 -10.407 1.00 65.12 84 ASN A O 1
ATOM 689 N N . LEU A 1 85 ? 17.368 4.760 -11.747 1.00 63.62 85 LEU A N 1
ATOM 690 C CA . LEU A 1 85 ? 16.301 5.688 -11.362 1.00 63.62 85 LEU A CA 1
ATOM 691 C C . LEU A 1 85 ? 14.913 5.134 -11.680 1.00 63.62 85 LEU A C 1
ATOM 693 O O . LEU A 1 85 ? 14.008 5.207 -10.850 1.00 63.62 85 LEU A O 1
ATOM 697 N N . CYS A 1 86 ? 14.751 4.565 -12.877 1.00 63.19 86 CYS A N 1
ATOM 698 C CA . CYS A 1 86 ? 13.512 3.908 -13.277 1.00 63.19 86 CYS A CA 1
ATOM 699 C C . CYS A 1 86 ? 13.183 2.728 -12.354 1.00 63.19 86 CYS A C 1
ATOM 701 O O . CYS A 1 86 ? 12.048 2.633 -11.897 1.00 63.19 86 CYS A O 1
ATOM 703 N N . LYS A 1 87 ? 14.166 1.885 -12.013 1.00 64.88 87 LYS A N 1
ATOM 704 C CA . LYS A 1 87 ? 13.979 0.753 -11.088 1.00 64.88 87 LYS A CA 1
ATOM 705 C C . LYS A 1 87 ? 13.558 1.195 -9.683 1.00 64.88 87 LYS A C 1
ATOM 707 O O . LYS A 1 87 ? 12.632 0.616 -9.130 1.00 64.88 87 LYS A O 1
ATOM 712 N N . ARG A 1 88 ? 14.165 2.251 -9.131 1.00 68.19 88 ARG A N 1
ATOM 713 C CA . ARG A 1 88 ? 13.795 2.792 -7.805 1.00 68.19 88 ARG A CA 1
ATOM 714 C C . ARG A 1 88 ? 12.385 3.369 -7.778 1.00 68.19 88 ARG A C 1
ATOM 716 O O . ARG A 1 88 ? 11.650 3.189 -6.808 1.00 68.19 88 ARG A O 1
ATOM 723 N N . LYS A 1 89 ? 11.978 4.040 -8.859 1.00 66.88 89 LYS A N 1
ATOM 724 C CA . LYS A 1 89 ? 10.584 4.466 -9.015 1.00 66.88 89 LYS A CA 1
ATOM 725 C C . LYS A 1 89 ? 9.659 3.244 -9.055 1.00 66.88 89 LYS A C 1
ATOM 727 O O . LYS A 1 89 ? 8.699 3.235 -8.285 1.00 66.88 89 LYS A O 1
ATOM 732 N N . GLN A 1 90 ? 10.001 2.203 -9.830 1.00 63.56 90 GLN A N 1
ATOM 733 C CA . GLN A 1 90 ? 9.199 0.965 -9.968 1.00 63.56 90 GLN A CA 1
ATOM 734 C C . GLN A 1 90 ? 8.977 0.269 -8.653 1.00 63.56 90 GLN A C 1
ATOM 736 O O . GLN A 1 90 ? 7.861 -0.125 -8.316 1.00 63.56 90 GLN A O 1
ATOM 741 N N . GLU A 1 91 ? 10.045 0.163 -7.887 1.00 70.69 91 GLU A N 1
ATOM 742 C CA . GLU A 1 91 ? 10.008 -0.369 -6.547 1.00 70.69 91 GLU A CA 1
ATOM 743 C C . GLU A 1 91 ? 9.048 0.430 -5.657 1.00 70.69 91 GLU A C 1
ATOM 745 O O . GLU A 1 91 ? 8.143 -0.152 -5.060 1.00 70.69 91 GLU A O 1
ATOM 750 N N . LEU A 1 92 ? 9.158 1.763 -5.613 1.00 72.44 92 LEU A N 1
ATOM 751 C CA . LEU A 1 92 ? 8.268 2.594 -4.796 1.00 72.44 92 LEU A CA 1
ATOM 752 C C . LEU A 1 92 ? 6.806 2.510 -5.247 1.00 72.44 92 LEU A C 1
ATOM 754 O O . LEU A 1 92 ? 5.890 2.414 -4.426 1.00 72.44 92 LEU A O 1
ATOM 758 N N . THR A 1 93 ? 6.574 2.582 -6.551 1.00 72.12 93 THR A N 1
ATOM 759 C CA . THR A 1 93 ? 5.249 2.489 -7.157 1.00 72.12 93 THR A CA 1
ATOM 760 C C . THR A 1 93 ? 4.612 1.137 -6.830 1.00 72.12 93 THR A C 1
ATOM 762 O O . THR A 1 93 ? 3.472 1.076 -6.359 1.00 72.12 93 THR A O 1
ATOM 765 N N . GLY A 1 94 ? 5.377 0.064 -6.989 1.00 71.00 94 GLY A N 1
ATOM 766 C CA . GLY A 1 94 ? 4.976 -1.289 -6.663 1.00 71.00 94 GLY A CA 1
ATOM 767 C C . GLY A 1 94 ? 4.716 -1.524 -5.179 1.00 71.00 94 GLY A C 1
ATOM 768 O O . GLY A 1 94 ? 3.708 -2.134 -4.825 1.00 71.00 94 GLY A O 1
ATOM 769 N N . ARG A 1 95 ? 5.547 -0.957 -4.298 1.00 76.69 95 ARG A N 1
ATOM 770 C CA . ARG A 1 95 ? 5.313 -0.936 -2.845 1.00 76.69 95 ARG A CA 1
ATOM 771 C C . ARG A 1 95 ? 4.000 -0.262 -2.492 1.00 76.69 95 ARG A C 1
ATOM 773 O O . ARG A 1 95 ? 3.214 -0.816 -1.736 1.00 76.69 95 ARG A O 1
ATOM 780 N N . ARG A 1 96 ? 3.702 0.893 -3.094 1.00 80.00 96 ARG A N 1
ATOM 781 C CA . ARG A 1 96 ? 2.424 1.595 -2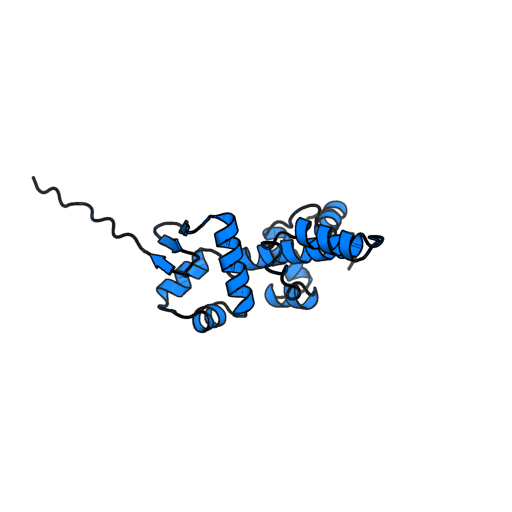.879 1.00 80.00 96 ARG A CA 1
ATOM 782 C C . ARG A 1 96 ? 1.227 0.757 -3.323 1.00 80.00 96 ARG A C 1
ATOM 784 O O . ARG A 1 96 ? 0.181 0.824 -2.678 1.00 80.00 96 ARG A O 1
ATOM 791 N N . TRP A 1 97 ? 1.345 -0.018 -4.402 1.00 75.88 97 TRP A N 1
ATOM 792 C CA . TRP A 1 97 ? 0.304 -0.994 -4.748 1.00 75.88 97 TRP A CA 1
ATOM 793 C C . TRP A 1 97 ? 0.218 -2.100 -3.723 1.00 75.88 97 TRP A C 1
ATOM 795 O O . TRP A 1 97 ? -0.887 -2.450 -3.325 1.00 75.88 97 TRP A O 1
ATOM 805 N N . GLY A 1 98 ? 1.357 -2.579 -3.236 1.00 79.19 98 GLY A N 1
ATOM 806 C CA . GLY A 1 98 ? 1.371 -3.583 -2.194 1.00 79.19 98 GLY A CA 1
ATOM 807 C C . GLY A 1 98 ? 0.729 -3.144 -0.899 1.00 79.19 98 GLY A C 1
A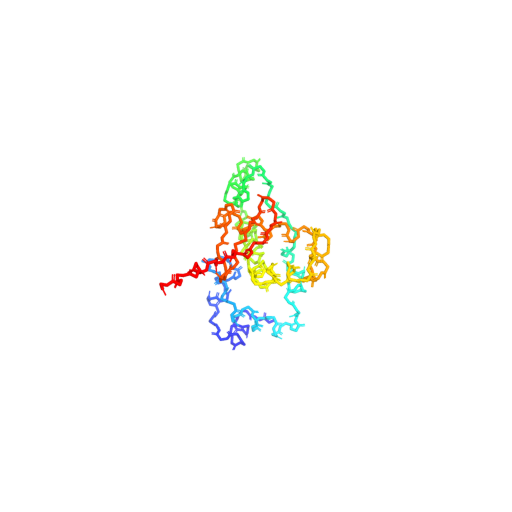TOM 808 O O . GLY A 1 98 ? -0.069 -3.895 -0.350 1.00 79.19 98 GLY A O 1
ATOM 809 N N . TYR A 1 99 ? 0.960 -1.908 -0.470 1.00 85.75 99 TYR A N 1
ATOM 810 C CA . TYR A 1 99 ? 0.278 -1.342 0.689 1.00 85.75 99 TYR A CA 1
ATOM 811 C C . TYR A 1 99 ? -1.231 -1.314 0.472 1.00 85.75 99 TYR A C 1
ATOM 813 O O . TYR A 1 99 ? -1.980 -1.747 1.336 1.00 85.75 99 TYR A O 1
ATOM 821 N N . ARG A 1 100 ? -1.696 -0.881 -0.705 1.00 83.06 100 ARG A N 1
ATOM 822 C CA . ARG A 1 100 ? -3.134 -0.839 -1.015 1.00 83.06 100 ARG A CA 1
ATOM 823 C C . ARG A 1 100 ? -3.766 -2.226 -1.126 1.00 83.06 100 ARG A C 1
ATOM 825 O O . ARG A 1 100 ? -4.924 -2.370 -0.752 1.00 83.06 100 ARG A O 1
ATOM 832 N N . LYS A 1 101 ? -3.028 -3.209 -1.649 1.00 83.06 101 LYS A N 1
ATOM 833 C CA . LYS A 1 101 ? -3.523 -4.569 -1.887 1.00 83.06 101 LYS A CA 1
ATOM 834 C C . LYS A 1 101 ? -3.524 -5.409 -0.615 1.00 83.06 101 LYS A C 1
ATOM 836 O O . LYS A 1 101 ? -4.532 -6.032 -0.307 1.00 83.06 101 LYS A O 1
ATOM 841 N N . LEU A 1 102 ? -2.402 -5.428 0.103 1.00 85.19 102 LEU A N 1
ATOM 842 C CA . LEU A 1 102 ? -2.212 -6.260 1.294 1.00 85.19 102 LEU A CA 1
ATOM 843 C C . LEU A 1 102 ? -2.725 -5.583 2.566 1.00 85.19 102 LEU A C 1
ATOM 845 O O . LEU A 1 102 ? -3.175 -6.259 3.483 1.00 85.19 102 LEU A O 1
ATOM 849 N N . ILE A 1 103 ? -2.678 -4.251 2.624 1.00 91.75 103 ILE A N 1
ATOM 850 C CA . ILE A 1 103 ? -3.062 -3.468 3.804 1.00 91.75 103 ILE A CA 1
ATOM 851 C C . ILE A 1 103 ? -4.051 -2.367 3.389 1.00 91.75 103 ILE A C 1
ATOM 853 O O . ILE A 1 103 ? -3.780 -1.179 3.582 1.00 91.75 103 ILE A O 1
ATOM 857 N N . PRO A 1 104 ? -5.204 -2.690 2.772 1.00 92.81 104 PRO A N 1
ATOM 858 C CA . PRO A 1 104 ? -6.240 -1.686 2.556 1.00 92.81 104 PRO A CA 1
ATOM 859 C C . PRO A 1 104 ? -6.712 -1.116 3.904 1.00 92.81 104 PRO A C 1
ATOM 861 O O . PRO A 1 104 ? -6.600 -1.766 4.944 1.00 92.81 104 PRO A O 1
ATOM 864 N N . LEU A 1 105 ? -7.303 0.085 3.904 1.00 94.94 105 LEU A N 1
ATOM 865 C CA . LEU A 1 105 ? -7.852 0.690 5.131 1.00 94.94 105 LEU A CA 1
ATOM 866 C C . LEU A 1 105 ? -8.845 -0.248 5.846 1.00 94.94 105 LEU A C 1
ATOM 868 O O . LEU A 1 105 ? -8.871 -0.304 7.072 1.00 94.94 105 LEU A O 1
ATOM 872 N N . SER A 1 106 ? -9.596 -1.051 5.088 1.00 94.81 106 SER A N 1
ATOM 873 C CA . SER A 1 106 ? -10.495 -2.077 5.619 1.00 94.81 106 SER A CA 1
ATOM 874 C C . SER A 1 106 ? -9.767 -3.183 6.392 1.00 94.81 106 SER A C 1
ATOM 876 O O . SER A 1 106 ? -10.300 -3.667 7.387 1.00 94.81 106 SER A O 1
ATOM 878 N N . ALA A 1 107 ? -8.549 -3.560 5.995 1.00 95.06 107 ALA A N 1
ATOM 879 C CA . ALA A 1 107 ? -7.737 -4.544 6.709 1.00 95.06 107 ALA A CA 1
ATOM 880 C C . ALA A 1 107 ? -7.249 -3.996 8.060 1.00 95.06 107 ALA A C 1
ATOM 882 O O . ALA A 1 107 ? -7.282 -4.710 9.060 1.00 95.06 107 ALA A O 1
ATOM 883 N N . ILE A 1 108 ? -6.906 -2.703 8.124 1.00 95.44 108 ILE A N 1
ATOM 884 C CA . ILE A 1 108 ? -6.585 -2.014 9.388 1.00 95.44 108 ILE A CA 1
ATOM 885 C C . ILE A 1 108 ? -7.799 -2.045 10.333 1.00 95.44 108 ILE A C 1
ATOM 887 O O . ILE A 1 108 ? -7.670 -2.363 11.516 1.00 95.44 108 ILE A O 1
ATOM 891 N N . VAL A 1 109 ? -9.001 -1.784 9.808 1.00 95.31 109 VAL A N 1
ATOM 892 C CA . VAL A 1 109 ? -10.249 -1.889 10.583 1.00 95.31 109 VAL A CA 1
ATOM 893 C C . VAL A 1 109 ? -10.511 -3.325 11.053 1.00 95.31 109 VAL A C 1
ATOM 895 O O . VAL A 1 109 ? -10.947 -3.527 12.186 1.00 95.31 109 VAL A O 1
ATOM 898 N N . GLN A 1 110 ? -10.259 -4.335 10.217 1.00 95.19 110 GLN A N 1
ATOM 899 C CA . GLN A 1 110 ? -10.439 -5.744 10.589 1.00 95.19 110 GLN A CA 1
ATOM 900 C C . GLN A 1 110 ? -9.479 -6.168 11.704 1.00 95.19 110 GLN A C 1
ATOM 902 O O . GLN A 1 110 ? -9.924 -6.787 12.669 1.00 95.19 110 GLN A O 1
ATOM 907 N N . ALA A 1 111 ? -8.209 -5.768 11.628 1.00 94.38 111 ALA A N 1
ATOM 908 C CA . ALA A 1 111 ? -7.235 -6.007 12.690 1.00 94.38 111 ALA A CA 1
ATOM 909 C C . ALA A 1 111 ? -7.678 -5.376 14.023 1.00 94.38 111 ALA A C 1
ATOM 911 O O . ALA A 1 111 ? -7.620 -6.026 15.068 1.00 94.38 111 ALA A O 1
ATOM 912 N N . HIS A 1 112 ? -8.228 -4.155 13.983 1.00 92.94 112 HIS A N 1
ATOM 913 C CA . HIS A 1 112 ? -8.829 -3.525 15.162 1.00 92.94 112 HIS A CA 1
ATOM 914 C C . HIS A 1 112 ? -10.019 -4.330 15.716 1.00 92.94 112 HIS A C 1
ATOM 916 O O . HIS A 1 112 ? -10.098 -4.569 16.920 1.00 92.94 112 HIS A O 1
ATOM 922 N N . LYS A 1 113 ? -10.932 -4.802 14.854 1.00 92.81 113 LYS A N 1
ATOM 923 C CA . LYS A 1 113 ? -12.075 -5.647 15.262 1.00 92.81 113 LYS A CA 1
ATOM 924 C C . LYS A 1 113 ? -11.645 -6.988 15.861 1.00 92.81 113 LYS A C 1
ATOM 926 O O . LYS A 1 113 ? -12.355 -7.523 16.706 1.00 92.81 113 LYS A O 1
ATOM 931 N N . ALA A 1 114 ? -10.496 -7.511 15.443 1.00 94.19 114 ALA A N 1
ATOM 932 C CA . ALA A 1 114 ? -9.874 -8.703 16.010 1.00 94.19 114 ALA A CA 1
ATOM 933 C C . ALA A 1 114 ? -9.140 -8.431 17.341 1.00 94.19 114 ALA A C 1
ATOM 935 O O . ALA A 1 114 ? -8.523 -9.340 17.892 1.00 94.19 114 ALA A O 1
ATOM 936 N N . CYS A 1 115 ? -9.228 -7.209 17.883 1.00 91.81 115 CYS A N 1
ATOM 937 C CA . 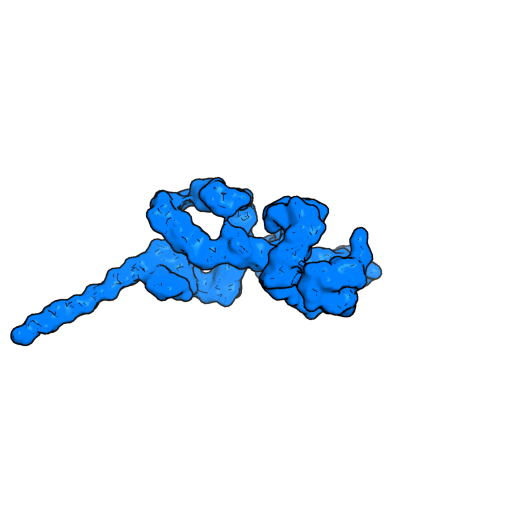CYS A 1 115 ? -8.585 -6.782 19.126 1.00 91.81 115 CYS A CA 1
ATOM 938 C C . CYS A 1 115 ? -7.051 -6.894 19.111 1.00 91.81 115 CYS A C 1
ATOM 940 O O . CYS 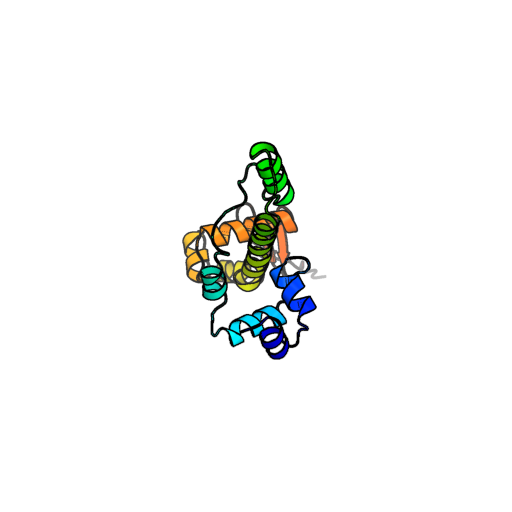A 1 115 ? -6.449 -6.984 20.182 1.00 91.81 115 CYS A O 1
ATOM 942 N N . LEU A 1 116 ? -6.427 -6.860 17.930 1.00 92.69 116 LEU A N 1
ATOM 943 C CA . LEU A 1 116 ? -4.971 -6.856 17.777 1.00 92.69 116 LEU A CA 1
ATOM 944 C C . LEU A 1 116 ? -4.438 -5.468 18.137 1.00 92.69 116 LEU A C 1
ATOM 946 O O . LEU A 1 116 ? -4.978 -4.456 17.683 1.00 92.69 116 LEU A O 1
ATOM 950 N N . ARG A 1 117 ? -3.418 -5.405 18.995 1.00 80.38 117 ARG A N 1
ATOM 951 C CA . ARG A 1 117 ? -2.988 -4.136 19.619 1.00 80.38 117 ARG A CA 1
ATOM 952 C C . ARG A 1 117 ? -1.559 -3.750 19.328 1.00 80.38 117 ARG A C 1
ATOM 954 O O . ARG A 1 117 ? -1.217 -2.581 19.490 1.00 80.38 117 ARG A O 1
ATOM 961 N N . ASN A 1 118 ? -0.721 -4.707 18.954 1.00 88.81 118 ASN A N 1
ATOM 962 C CA . ASN A 1 118 ? 0.667 -4.425 18.638 1.00 88.81 118 ASN A CA 1
ATOM 963 C C . ASN A 1 118 ? 0.980 -4.709 17.170 1.00 88.81 118 ASN A C 1
ATOM 965 O O . ASN A 1 118 ? 0.271 -5.414 16.457 1.00 88.81 118 ASN A O 1
ATOM 969 N N . ARG A 1 119 ? 2.068 -4.090 16.731 1.00 90.56 119 ARG A N 1
ATOM 970 C CA . ARG A 1 119 ? 2.558 -4.104 15.358 1.00 90.56 119 ARG A CA 1
ATOM 971 C C . ARG A 1 119 ? 2.832 -5.519 14.848 1.00 90.56 119 ARG A C 1
ATOM 973 O O . ARG A 1 119 ? 2.442 -5.832 13.729 1.00 90.56 119 ARG A O 1
ATOM 980 N N . TYR A 1 120 ? 3.417 -6.357 15.701 1.00 93.00 120 TYR A N 1
ATOM 981 C CA . TYR A 1 120 ? 3.696 -7.761 15.428 1.00 93.00 120 TYR A CA 1
ATOM 982 C C . TYR A 1 120 ? 2.414 -8.562 15.162 1.00 93.00 120 TYR A C 1
ATOM 984 O O . TYR A 1 120 ? 2.302 -9.199 14.123 1.00 93.00 120 TYR A O 1
ATOM 992 N N . GLU A 1 121 ? 1.411 -8.466 16.039 1.00 94.38 121 GLU A N 1
ATOM 993 C CA . GLU A 1 121 ? 0.116 -9.147 15.887 1.00 94.38 121 GLU A CA 1
ATOM 994 C C . GLU A 1 121 ? -0.595 -8.756 14.590 1.00 94.38 121 GLU A C 1
ATOM 996 O O . GLU A 1 121 ? -1.147 -9.605 13.895 1.00 94.38 121 GLU A O 1
ATOM 1001 N N . ILE A 1 122 ? -0.589 -7.463 14.261 1.00 94.25 122 ILE A N 1
ATOM 1002 C CA . ILE A 1 122 ? -1.230 -6.959 13.044 1.00 94.25 122 ILE A CA 1
ATOM 1003 C C . ILE A 1 122 ? -0.471 -7.449 11.806 1.00 94.25 122 ILE A C 1
ATOM 1005 O O . ILE A 1 122 ? -1.100 -7.869 10.838 1.00 94.25 122 ILE A O 1
ATOM 1009 N N . ALA A 1 123 ? 0.863 -7.411 11.824 1.00 91.19 123 ALA A N 1
ATOM 1010 C CA . ALA A 1 123 ? 1.688 -7.873 10.712 1.00 91.19 123 ALA A CA 1
ATOM 1011 C C . ALA A 1 123 ? 1.513 -9.381 10.464 1.00 91.19 123 ALA A C 1
ATOM 1013 O O . ALA A 1 123 ? 1.275 -9.784 9.325 1.00 91.19 123 ALA A O 1
ATOM 1014 N N . ASP A 1 124 ? 1.524 -10.185 11.531 1.00 92.00 124 ASP A N 1
ATOM 1015 C CA . ASP A 1 124 ? 1.284 -11.631 11.482 1.00 92.00 124 ASP A CA 1
ATOM 1016 C C . ASP A 1 124 ? -0.116 -11.948 10.934 1.00 92.00 124 ASP A C 1
ATOM 1018 O O . ASP A 1 124 ? -0.260 -12.730 9.994 1.00 92.00 124 ASP A O 1
ATOM 1022 N N . TYR A 1 125 ? -1.147 -11.250 11.424 1.00 93.44 125 TYR A N 1
ATOM 1023 C CA . TYR A 1 125 ? -2.521 -11.399 10.936 1.00 93.44 125 TYR A CA 1
ATOM 1024 C C . TYR A 1 125 ? -2.675 -11.067 9.444 1.00 93.44 125 TYR A C 1
ATOM 1026 O O . TYR A 1 125 ? -3.437 -11.726 8.735 1.00 93.44 125 TYR A O 1
ATOM 1034 N N . LEU A 1 126 ? -1.961 -10.049 8.961 1.00 88.75 126 LEU A N 1
ATOM 1035 C CA . LEU A 1 126 ? -1.993 -9.620 7.560 1.00 88.75 126 LEU A CA 1
ATOM 1036 C C . LEU A 1 126 ? -1.031 -10.415 6.661 1.00 88.75 126 LEU A C 1
ATOM 1038 O O . LEU A 1 126 ? -1.049 -10.225 5.445 1.00 88.75 126 LEU A O 1
ATOM 1042 N N . GLY A 1 127 ? -0.203 -11.299 7.229 1.00 85.38 127 GLY A N 1
ATOM 1043 C CA . GLY A 1 127 ? 0.783 -12.085 6.486 1.00 85.38 127 GLY A CA 1
ATOM 1044 C C . GLY A 1 127 ? 1.889 -11.234 5.853 1.00 85.38 127 GLY A C 1
ATOM 1045 O O . GLY A 1 127 ? 2.344 -11.534 4.748 1.00 85.38 127 GLY A O 1
ATOM 1046 N N . VAL A 1 128 ? 2.299 -10.153 6.520 1.00 85.81 128 VAL A N 1
ATOM 1047 C CA . VAL A 1 128 ? 3.344 -9.217 6.067 1.00 85.81 128 VAL A CA 1
ATOM 1048 C C . VAL A 1 128 ? 4.415 -9.046 7.142 1.00 85.81 128 VAL A C 1
ATOM 1050 O O . VAL A 1 128 ? 4.214 -9.409 8.296 1.00 85.81 128 VAL A O 1
ATOM 1053 N N . THR A 1 129 ? 5.564 -8.469 6.788 1.00 87.56 129 THR A N 1
ATOM 1054 C CA . THR A 1 129 ? 6.569 -8.095 7.792 1.00 87.56 129 THR A CA 1
ATOM 1055 C C . THR A 1 129 ? 6.126 -6.860 8.573 1.00 87.56 129 THR A C 1
ATOM 1057 O O . THR A 1 129 ? 5.333 -6.042 8.088 1.00 87.56 129 THR A O 1
ATOM 1060 N N . GLU A 1 130 ? 6.663 -6.685 9.780 1.00 89.25 130 GLU A N 1
ATOM 1061 C CA . GLU A 1 130 ? 6.416 -5.472 10.552 1.00 89.25 130 GLU A CA 1
ATOM 1062 C C . GLU A 1 130 ? 6.875 -4.242 9.762 1.00 89.25 130 GLU A C 1
ATOM 1064 O O . GLU A 1 130 ? 6.136 -3.268 9.655 1.00 89.25 130 GLU A O 1
ATOM 1069 N N . GLU A 1 131 ? 8.066 -4.242 9.171 1.00 86.62 131 GLU A N 1
ATOM 1070 C CA . GLU A 1 131 ? 8.592 -3.126 8.372 1.00 86.62 131 GLU A CA 1
ATOM 1071 C C . GLU A 1 131 ? 7.626 -2.727 7.249 1.00 86.62 131 GLU A C 1
ATOM 1073 O O . GLU A 1 131 ? 7.265 -1.554 7.136 1.00 86.62 131 GLU A O 1
ATOM 1078 N N . PHE A 1 132 ? 7.098 -3.708 6.509 1.00 84.56 132 PHE A N 1
ATOM 1079 C CA . PHE A 1 132 ? 6.130 -3.469 5.439 1.00 84.56 132 PHE A CA 1
ATOM 1080 C C . PHE A 1 132 ? 4.832 -2.844 5.964 1.00 84.56 132 PHE A C 1
ATOM 1082 O O . PHE A 1 132 ? 4.296 -1.909 5.363 1.00 84.56 132 PHE A O 1
ATOM 1089 N N . LEU A 1 133 ? 4.349 -3.304 7.123 1.00 91.12 133 LEU A N 1
ATOM 1090 C CA . LEU A 1 133 ? 3.225 -2.667 7.805 1.00 91.12 133 LEU A CA 1
ATOM 1091 C C . LEU A 1 133 ? 3.539 -1.204 8.169 1.00 91.12 133 LEU A C 1
ATOM 1093 O O . LEU A 1 133 ? 2.642 -0.368 8.094 1.00 91.12 133 LEU A O 1
ATOM 1097 N N . GLN A 1 134 ? 4.786 -0.857 8.520 1.00 91.50 134 GLN A N 1
ATOM 1098 C CA . GLN A 1 134 ? 5.125 0.526 8.917 1.00 91.50 134 GLN A CA 1
ATOM 1099 C C . GLN A 1 134 ? 5.069 1.413 7.707 1.00 91.50 134 GLN A C 1
ATOM 1101 O O . GLN A 1 134 ? 4.503 2.499 7.750 1.00 91.50 134 GLN A O 1
ATOM 1106 N N . ASP A 1 135 ? 5.664 0.930 6.626 1.00 87.31 135 ASP A N 1
ATOM 1107 C CA . ASP A 1 135 ? 5.758 1.696 5.410 1.00 87.31 135 ASP A CA 1
ATOM 1108 C C . ASP A 1 135 ? 4.387 1.912 4.778 1.00 87.31 135 ASP A C 1
ATOM 1110 O O . ASP A 1 135 ? 4.148 2.978 4.211 1.00 87.31 135 ASP A O 1
ATOM 1114 N N . ALA A 1 136 ? 3.461 0.964 4.945 1.00 90.56 136 ALA A N 1
ATOM 1115 C CA . ALA A 1 136 ? 2.064 1.153 4.582 1.00 90.56 136 ALA A CA 1
ATOM 1116 C C . ALA A 1 136 ? 1.364 2.214 5.446 1.00 90.56 136 ALA A C 1
ATOM 1118 O O . ALA A 1 136 ? 0.658 3.067 4.906 1.00 90.56 136 ALA A O 1
ATOM 1119 N N . ILE A 1 137 ? 1.560 2.191 6.768 1.00 93.56 137 ILE A N 1
ATOM 1120 C CA . ILE A 1 137 ? 0.981 3.185 7.689 1.00 93.56 137 ILE A CA 1
ATOM 1121 C C . ILE A 1 137 ? 1.521 4.583 7.374 1.00 93.56 137 ILE A C 1
ATOM 1123 O O . ILE A 1 137 ? 0.736 5.515 7.203 1.00 93.56 137 ILE A O 1
ATOM 1127 N N . ASP A 1 138 ? 2.837 4.718 7.221 1.00 91.25 138 ASP A N 1
ATOM 1128 C CA . ASP A 1 138 ? 3.498 5.973 6.862 1.00 91.25 138 ASP A CA 1
ATOM 1129 C C . ASP A 1 138 ? 3.024 6.462 5.490 1.00 91.25 138 ASP A C 1
ATOM 1131 O O . ASP A 1 138 ? 2.693 7.633 5.331 1.00 91.25 138 ASP A O 1
ATOM 1135 N N . TYR A 1 139 ? 2.877 5.557 4.518 1.00 88.81 139 TYR A N 1
ATOM 1136 C CA . TYR A 1 139 ? 2.293 5.880 3.219 1.00 88.81 139 TYR A CA 1
ATOM 1137 C C . TYR A 1 139 ? 0.876 6.465 3.340 1.00 88.81 139 TYR A C 1
ATOM 1139 O O . TYR A 1 139 ? 0.549 7.443 2.660 1.00 88.81 139 TYR A O 1
ATOM 1147 N N . TYR A 1 140 ? 0.017 5.888 4.184 1.00 92.38 140 TYR A N 1
ATOM 1148 C CA . TYR A 1 140 ? -1.330 6.415 4.394 1.00 92.38 140 TYR A CA 1
ATOM 1149 C C . TYR A 1 140 ? -1.338 7.729 5.170 1.00 92.38 140 TYR A C 1
ATOM 1151 O O . TYR A 1 140 ? -2.131 8.607 4.825 1.00 92.38 140 TYR A O 1
ATOM 1159 N N . ARG A 1 141 ? -0.438 7.897 6.142 1.00 93.12 141 ARG A N 1
ATOM 1160 C CA . ARG A 1 141 ? -0.233 9.167 6.844 1.00 93.12 141 ARG A CA 1
ATOM 1161 C C . ARG A 1 141 ? 0.175 10.269 5.874 1.00 93.12 141 ARG A C 1
ATOM 1163 O O . ARG A 1 141 ? -0.419 11.339 5.871 1.00 93.12 141 ARG A O 1
ATOM 1170 N N . ASP A 1 142 ? 1.144 10.004 5.007 1.00 87.25 142 ASP A N 1
ATOM 1171 C CA . ASP A 1 142 ? 1.621 10.990 4.035 1.00 87.25 142 ASP A CA 1
ATOM 1172 C C . ASP A 1 142 ? 0.526 11.318 3.002 1.00 87.25 142 ASP A C 1
ATOM 1174 O O . ASP A 1 142 ? 0.425 12.444 2.515 1.00 87.25 142 ASP A O 1
ATOM 1178 N N . LYS A 1 143 ? -0.345 10.345 2.691 1.00 85.38 143 LYS A N 1
ATOM 1179 C CA . LYS A 1 143 ? -1.465 10.517 1.757 1.00 85.38 143 LYS A CA 1
ATOM 1180 C C . LYS A 1 143 ? -2.659 11.272 2.350 1.00 85.38 143 LYS A C 1
ATOM 1182 O O . LYS A 1 143 ? -3.290 12.046 1.632 1.00 85.38 143 LYS A O 1
ATOM 1187 N N . TYR A 1 144 ? -3.029 10.993 3.597 1.00 91.19 144 TYR A N 1
ATOM 1188 C CA . TYR A 1 144 ? -4.282 11.466 4.200 1.00 91.19 144 TYR A CA 1
ATOM 1189 C C . TYR A 1 144 ? -4.082 12.432 5.375 1.00 91.19 144 TYR A C 1
ATOM 1191 O O . TYR A 1 144 ? -5.050 13.026 5.844 1.00 91.19 144 TYR A O 1
ATOM 1199 N N . GLY A 1 145 ? -2.849 12.620 5.839 1.00 91.12 145 GLY A N 1
ATOM 1200 C CA . GLY A 1 145 ? -2.527 13.332 7.070 1.00 91.12 145 GLY A CA 1
ATOM 1201 C C . GLY A 1 145 ? -2.603 12.425 8.300 1.00 91.12 145 GLY A C 1
ATOM 1202 O O . GLY A 1 145 ? -2.482 11.208 8.216 1.00 91.12 145 GLY A O 1
ATOM 1203 N N . VAL A 1 146 ? -2.809 13.023 9.475 1.00 94.00 146 VAL A N 1
ATOM 1204 C CA . VAL A 1 146 ? -2.776 12.319 10.775 1.00 94.00 146 VAL A CA 1
ATOM 1205 C C . VAL A 1 146 ? -3.820 11.199 10.879 1.00 94.00 146 VAL A C 1
ATOM 1207 O O . VAL A 1 146 ? -3.581 10.176 11.522 1.00 94.00 146 VAL A O 1
ATOM 1210 N N . CYS A 1 147 ? -4.984 11.385 10.254 1.00 95.69 147 CYS A N 1
ATOM 1211 C CA . CYS A 1 147 ? -6.065 10.410 10.263 1.00 95.69 147 CYS A CA 1
ATOM 1212 C C . CYS A 1 147 ? -6.926 10.505 9.000 1.00 95.69 147 CYS A C 1
ATOM 1214 O O . CYS A 1 147 ? -6.885 11.497 8.272 1.00 95.69 147 CYS A O 1
ATOM 1216 N N . THR A 1 148 ? -7.732 9.476 8.752 1.00 96.19 148 THR A N 1
ATOM 1217 C CA . THR A 1 148 ? -8.728 9.467 7.678 1.00 96.19 148 THR A CA 1
ATOM 1218 C C . THR A 1 148 ? -10.012 8.775 8.118 1.00 96.19 148 THR A C 1
ATOM 1220 O O . THR A 1 148 ? -9.980 7.844 8.927 1.00 96.19 148 THR A O 1
ATOM 1223 N N . GLN A 1 149 ? -11.147 9.215 7.577 1.00 95.19 149 GLN A N 1
ATOM 1224 C CA . GLN A 1 149 ? -12.417 8.522 7.757 1.00 95.19 149 GLN A CA 1
ATOM 1225 C C . GLN A 1 149 ? -12.539 7.395 6.723 1.00 95.19 149 GLN A C 1
ATOM 1227 O O . GLN A 1 149 ? -12.404 7.624 5.520 1.00 95.19 149 GLN A O 1
ATOM 1232 N N . HIS A 1 150 ? -12.837 6.186 7.191 1.00 94.25 150 HIS A N 1
ATOM 1233 C CA . HIS A 1 150 ? -13.128 5.021 6.366 1.00 94.25 150 HIS A CA 1
ATOM 1234 C C . HIS A 1 150 ? -14.437 4.382 6.841 1.00 94.25 150 HIS A C 1
ATOM 1236 O O . HIS A 1 150 ? -14.482 3.758 7.900 1.00 94.25 150 HIS A O 1
ATOM 1242 N N . GLU A 1 151 ? -15.507 4.565 6.062 1.00 92.81 151 GLU A N 1
ATOM 1243 C CA . GLU A 1 151 ? -16.877 4.196 6.452 1.00 92.81 151 GLU A CA 1
ATOM 1244 C C . GLU A 1 151 ? -17.284 4.883 7.774 1.00 92.81 151 GLU A C 1
ATOM 1246 O O . GLU A 1 151 ? -17.195 6.113 7.880 1.00 92.81 151 GLU A O 1
ATOM 1251 N N . GLN A 1 152 ? -17.722 4.116 8.779 1.00 93.19 152 GLN A N 1
ATOM 1252 C CA . GLN A 1 152 ? -17.973 4.612 10.134 1.00 93.19 152 GLN A CA 1
ATOM 1253 C C . GLN A 1 152 ? -16.711 4.733 10.998 1.00 93.19 152 GLN A C 1
ATOM 1255 O O . GLN A 1 152 ? -16.815 5.233 12.108 1.00 93.19 152 GLN A O 1
ATOM 1260 N N . TYR A 1 153 ? -15.535 4.290 10.547 1.00 94.94 153 TYR A N 1
ATOM 1261 C CA . TYR A 1 153 ? -14.322 4.304 11.368 1.00 94.94 153 TYR A CA 1
ATOM 1262 C C . TYR A 1 153 ? -13.456 5.534 11.103 1.00 94.94 153 TYR A C 1
ATOM 1264 O O . TYR A 1 153 ? -13.319 5.995 9.969 1.00 94.94 153 TYR A O 1
ATOM 1272 N N . LEU A 1 154 ? -12.809 6.029 12.155 1.00 96.06 154 LEU A N 1
ATOM 1273 C CA . LEU A 1 154 ? -11.731 7.008 12.068 1.00 96.06 154 LEU A CA 1
ATOM 1274 C C . LEU A 1 154 ? -10.398 6.295 12.312 1.00 96.06 154 LEU A C 1
ATOM 1276 O O . LEU A 1 154 ? -10.181 5.749 13.393 1.00 96.06 154 LEU A O 1
ATOM 1280 N N . ILE A 1 155 ? -9.522 6.288 11.308 1.00 96.31 155 ILE A N 1
ATOM 1281 C CA . ILE A 1 155 ? -8.217 5.620 11.356 1.00 96.31 155 ILE A CA 1
ATOM 1282 C C . ILE A 1 155 ? -7.141 6.678 11.581 1.00 96.31 155 ILE A C 1
ATOM 1284 O O . ILE A 1 155 ? -6.956 7.549 10.735 1.00 96.31 155 ILE A O 1
ATOM 1288 N N . TYR A 1 156 ? -6.429 6.588 12.698 1.00 96.12 156 TYR A N 1
ATOM 1289 C CA . TYR A 1 156 ? -5.215 7.346 12.992 1.00 96.12 156 TYR A CA 1
ATOM 1290 C C . TYR A 1 156 ? -3.999 6.548 12.548 1.00 96.12 156 TYR A C 1
ATOM 1292 O O . TYR A 1 156 ? -3.962 5.335 12.743 1.00 96.12 156 TYR A O 1
ATOM 1300 N N . PHE A 1 157 ? -3.007 7.227 11.980 1.00 94.12 157 PHE A N 1
ATOM 1301 C CA . PHE A 1 157 ? -1.776 6.587 11.514 1.00 94.12 157 PHE A CA 1
ATOM 1302 C C . PHE A 1 157 ? -0.590 6.802 12.462 1.00 94.12 157 PHE A C 1
ATOM 1304 O O . PHE A 1 157 ? 0.404 6.092 12.351 1.00 94.12 157 PHE A O 1
ATOM 1311 N N . ASP A 1 158 ? -0.692 7.745 13.405 1.00 88.44 158 ASP A N 1
ATOM 1312 C CA . ASP A 1 158 ? 0.382 8.061 14.350 1.00 88.44 158 ASP A CA 1
ATOM 1313 C C . ASP A 1 158 ? -0.169 8.566 15.706 1.00 88.44 158 ASP A C 1
ATOM 1315 O O . ASP A 1 158 ? -0.593 9.724 15.801 1.00 88.44 158 ASP A O 1
ATOM 1319 N N . PRO A 1 159 ? -0.222 7.713 16.752 1.00 90.81 159 PRO A N 1
ATOM 1320 C CA . PRO A 1 159 ? -0.041 6.258 16.699 1.00 90.81 159 PRO A CA 1
ATOM 1321 C C . PRO A 1 159 ? -1.172 5.570 15.913 1.00 90.81 159 PRO A C 1
ATOM 1323 O O . PRO A 1 159 ? -2.277 6.109 15.806 1.00 90.81 159 PRO A O 1
ATOM 1326 N N . LEU A 1 160 ? -0.917 4.360 15.392 1.00 92.44 160 LEU A N 1
ATOM 1327 C CA . LEU A 1 160 ? -1.946 3.570 14.707 1.00 92.44 160 LEU A CA 1
ATOM 1328 C C . LEU A 1 160 ? -3.107 3.274 15.665 1.00 92.44 160 LEU A C 1
ATOM 1330 O O . LEU A 1 160 ? -2.925 2.600 16.679 1.00 92.44 160 LEU A O 1
ATOM 1334 N N . ASN A 1 161 ? -4.301 3.758 15.332 1.00 93.06 161 ASN A N 1
ATOM 1335 C CA . ASN A 1 161 ? -5.503 3.511 16.119 1.00 93.06 161 ASN A CA 1
ATOM 1336 C C . ASN A 1 161 ? -6.756 3.589 15.244 1.00 93.06 161 ASN A C 1
ATOM 1338 O O . ASN A 1 161 ? -6.782 4.311 14.250 1.00 93.06 161 ASN A O 1
ATOM 1342 N N . VAL A 1 162 ? -7.815 2.883 15.627 1.00 94.62 162 VAL A N 1
ATOM 1343 C CA . VAL A 1 162 ? -9.106 2.925 14.934 1.00 94.62 162 VAL A CA 1
ATOM 1344 C C . VAL A 1 162 ? -10.189 3.235 15.956 1.00 94.62 162 VAL A C 1
ATOM 1346 O O . VAL A 1 162 ? -10.261 2.605 17.004 1.00 94.62 162 VAL A O 1
ATOM 1349 N N . ILE A 1 163 ? -11.032 4.221 15.662 1.00 93.62 163 ILE A N 1
ATOM 1350 C CA . ILE A 1 163 ? -12.129 4.639 16.537 1.00 93.62 163 ILE A CA 1
ATOM 1351 C C . ILE A 1 163 ? -13.449 4.451 15.799 1.00 93.62 163 ILE A C 1
ATOM 1353 O O . ILE A 1 163 ? -13.584 4.854 14.645 1.00 93.62 163 ILE A O 1
ATOM 1357 N N . GLU A 1 164 ? -14.431 3.871 16.483 1.00 90.06 164 GLU A N 1
ATOM 1358 C CA . GLU A 1 164 ? -15.831 3.883 16.063 1.00 90.06 164 GLU A CA 1
ATOM 1359 C C . GLU A 1 164 ? -16.552 5.006 16.829 1.00 90.06 164 GLU A C 1
ATOM 1361 O O . GLU A 1 164 ? -16.718 4.909 18.049 1.00 90.06 164 GLU A O 1
ATOM 1366 N N . PRO A 1 165 ? -16.932 6.114 16.171 1.00 78.81 165 PRO A N 1
ATOM 1367 C CA . PRO A 1 165 ? -17.666 7.181 16.817 1.00 78.81 165 PRO A CA 1
ATOM 1368 C C . PRO A 1 165 ? -19.063 6.682 17.187 1.00 78.81 165 PRO A C 1
ATOM 1370 O O . PRO A 1 165 ? -19.857 6.295 16.331 1.00 78.81 165 PRO A O 1
ATOM 1373 N N . VAL A 1 166 ? -19.388 6.737 18.478 1.00 73.81 166 VAL A N 1
ATOM 1374 C CA . VAL A 1 166 ? -20.751 6.489 18.951 1.00 73.81 166 VAL A CA 1
ATOM 1375 C C . VAL A 1 166 ? -21.606 7.696 18.571 1.00 73.81 166 VAL A C 1
ATOM 1377 O O . VAL A 1 166 ? -21.527 8.750 19.202 1.00 73.81 166 VAL A O 1
ATOM 1380 N N . ILE A 1 167 ? -22.428 7.559 17.529 1.00 61.81 167 ILE A N 1
ATOM 1381 C CA . ILE A 1 167 ? -23.455 8.557 17.219 1.00 61.81 167 ILE A CA 1
ATOM 1382 C C . ILE A 1 167 ? -24.622 8.319 18.177 1.00 61.81 167 ILE A C 1
ATOM 1384 O O . ILE A 1 167 ? -25.534 7.537 17.912 1.00 61.81 167 ILE A O 1
ATOM 1388 N N . SER A 1 168 ? -24.582 8.997 19.320 1.00 57.94 168 SER A N 1
ATOM 1389 C CA . SER A 1 168 ? -25.724 9.099 20.222 1.00 57.94 168 SER A CA 1
ATOM 1390 C C . SER A 1 168 ? -26.807 9.934 19.538 1.00 57.94 168 SER A C 1
ATOM 1392 O O . SER A 1 168 ? -26.797 11.162 19.625 1.00 57.94 168 SER A O 1
ATOM 1394 N N . PHE A 1 169 ? -27.751 9.296 18.845 1.00 57.34 169 PHE A N 1
ATOM 1395 C CA . PHE A 1 169 ? -29.000 9.967 18.496 1.00 57.34 169 PHE A CA 1
ATOM 1396 C C . PHE A 1 169 ? -29.747 10.233 19.801 1.00 57.34 169 PHE A C 1
ATOM 1398 O O . PHE A 1 169 ? -30.295 9.320 20.417 1.00 57.34 169 PHE A O 1
ATOM 1405 N N . GLY A 1 170 ? -29.689 11.484 20.261 1.00 51.81 170 GLY A N 1
ATOM 1406 C CA . GLY A 1 170 ? -30.419 11.937 21.432 1.00 51.81 170 GLY A CA 1
ATOM 1407 C C . GLY A 1 170 ? -31.886 11.550 21.298 1.00 51.81 170 GLY A C 1
ATOM 1408 O O . GLY A 1 170 ? -32.558 11.948 20.346 1.00 51.81 170 GLY A O 1
ATOM 1409 N N . ALA A 1 171 ? -32.364 10.753 22.249 1.00 48.91 171 ALA A N 1
ATOM 1410 C CA . ALA A 1 171 ? -33.774 10.494 22.444 1.00 48.91 171 ALA A CA 1
ATOM 1411 C C . ALA A 1 171 ? -34.468 11.826 22.769 1.00 48.91 171 ALA A C 1
ATOM 1413 O O . ALA A 1 171 ? -34.529 12.244 23.922 1.00 48.91 171 ALA A O 1
ATOM 1414 N N . PHE A 1 172 ? -34.976 12.513 21.746 1.00 55.03 172 PHE A N 1
ATOM 1415 C CA . PHE A 1 172 ? -36.027 13.503 21.931 1.00 55.03 172 PHE A CA 1
ATOM 1416 C C . PHE A 1 172 ? -37.327 12.735 22.174 1.00 55.03 172 PHE A C 1
ATOM 1418 O O . PHE A 1 172 ? -38.037 12.372 21.240 1.00 55.03 172 PHE A O 1
ATOM 1425 N N . GLN A 1 173 ? -37.605 12.440 23.442 1.00 45.16 173 GLN A N 1
ATOM 1426 C CA . GLN A 1 173 ? -38.978 12.238 23.891 1.00 45.16 173 GLN A CA 1
ATOM 1427 C C . GLN A 1 173 ? -39.581 13.626 24.131 1.00 45.16 173 GLN A C 1
ATOM 1429 O O . GLN A 1 173 ? -39.101 14.366 24.991 1.00 45.16 173 GLN A O 1
ATOM 1434 N N . LEU A 1 174 ? -40.582 13.976 23.319 1.00 56.25 174 LEU A N 1
ATOM 1435 C CA . LEU A 1 174 ? -41.580 15.000 23.634 1.00 56.25 174 LEU A CA 1
ATOM 1436 C C . LEU A 1 174 ? -42.751 14.343 24.366 1.00 56.25 174 LEU A C 1
ATOM 1438 O O . LEU A 1 174 ? -43.072 13.184 24.009 1.00 56.25 174 LEU A O 1
#

InterPro domains:
  IPR001387 Cro/C1-type, helix-turn-helix domain [PF01381] (1-46)
  IPR001387 Cro/C1-type, helix-turn-helix domain [PS50943] (1-46)
  IPR001387 Cro/C1-type, helix-turn-helix domain [cd00093] (1-46)
  IPR010982 Lambda repressor-like, DNA-binding domain superfamily [G3DSA:1.10.260.40] (1-75)
  IPR010982 Lambda repressor-like, DNA-binding domain superfamily [SSF47413] (1-53)

Solvent-accessible surface area (backbone atoms only — not comparable to full-atom values): 10115 Å² total; per-residue (Å²): 134,52,53,60,58,48,11,67,71,42,79,41,52,42,69,55,42,49,27,39,79,48,49,76,45,83,74,52,69,76,41,49,54,38,50,28,61,76,68,73,39,56,71,71,54,47,36,55,77,68,55,38,76,76,76,78,62,55,69,92,37,74,62,34,62,68,54,45,48,52,48,52,42,66,73,63,75,63,77,85,60,66,65,59,58,33,50,55,49,36,28,53,56,50,40,55,50,45,27,54,70,67,53,30,74,65,50,56,53,49,37,50,75,70,69,49,85,50,64,62,55,43,15,59,75,59,74,49,52,51,67,60,50,48,54,34,38,51,51,48,24,75,71,55,40,67,44,45,80,55,89,77,32,40,37,31,45,76,70,76,44,77,42,73,75,82,81,77,77,75,83,80,78,129

Nearest PDB structures (foldseek):
  2lyj-assembly1_A  TM=9.436E-01  e=2.126E+00  Enterococcus faecalis
  4ia8-assembly1_B  TM=7.852E-01  e=2.357E+00  Enterobacter sp. RFL1396
  3kxa-assembly2_D  TM=7.211E-01  e=2.614E+00  Neisseria gonorrhoeae FA 1090
  3f51-assembly1_A  TM=6.966E-01  e=3.752E+00  Corynebacterium glutamicum
  6tri-assembly1_B  TM=8.839E-01  e=7.340E+00  Lactococcus phage TP901-1

Radius of gyration: 19.74 Å; Cα contacts (8 Å, |Δi|>4): 164; chains: 1; bounding box: 71×33×50 Å

Foldseek 3Di:
DALCVLCVQLVHHSVVSVCLLQVVDADDPSSVVSSCVVVVHDLVRVCVVLVLPDDQQPVVQVSPLVSSVVVCCVVVVHPPDSPVSSSSSSSVSSLQVVLCPLPNVVLLVVCVVVVPDDLVSSCVVSVHDSVSVLVSLSVVCVVPNQWDDDPQWIFGSVVTDIDRDPPPPDPPDD

Sequence (174 aa):
MTQKELGKQVDENQRQISSYELDLKPVPEHTLDKIMEVFGLSFPEFLAKYNMWDEPIHSHFDRDVDKQIAFEQTAAGNITDQSNLCKRKQELTGRRWGYRKLIPLSAIVQAHKACLRNRYEIADYLGVTEEFLQDAIDYYRDKYGVCTQHEQYLIYFDPLNVIEPVISFGAFQL

Secondary structure (DSSP, 8-state):
--HHHHHHHHT--HHHHHHHTTTSSPPPHHHHHHHHHHHT--HHHHHHHTT-SS-PPPGGGTT-HHHHHHHHHHHSS----HHHHHHHHHHHHHHHHHHHHHS-HHHHHHHHHTT--SHHHHHHHHTS-HHHHHHHHHHHHHHH-SEEEETTEEEEETTEEEE-----------

Mean predicted aligned error: 10.07 Å

pLDDT: mean 79.6, std 13.45, range [45.16, 96.31]

Organism: NCBI:txid147375